Protein AF-A0A1I4CJJ7-F1 (afdb_monomer)

Mean predicted aligned error: 3.65 Å

Solvent-accessible surface area (backbone atoms only — not comparable to full-atom values): 6503 Å² total; per-residue (Å²): 134,86,86,55,55,92,65,32,37,99,46,76,64,18,51,52,55,45,51,40,48,76,73,54,32,41,47,82,56,66,39,62,35,44,33,40,28,39,14,90,39,65,66,40,32,51,54,48,43,54,54,43,41,74,69,75,40,49,66,47,81,43,73,46,53,94,88,42,89,88,47,44,23,32,30,38,38,43,52,76,43,57,64,46,49,70,61,52,54,49,50,51,52,50,48,27,56,54,27,43,74,48,67,27,36,52,80,50,72,51,64,78,81,50,59,80,128

Radius of gyration: 15.34 Å; Cα contacts (8 Å, |Δi|>4): 204; chains: 1; bounding box: 37×32×43 Å

pLDDT: mean 94.24, std 6.46, range [54.22, 98.31]

Structure (mmCIF, N/CA/C/O backbone):
data_AF-A0A1I4CJJ7-F1
#
_entry.id   AF-A0A1I4CJJ7-F1
#
loop_
_atom_site.group_PDB
_atom_site.id
_atom_site.type_symbol
_atom_site.label_atom_id
_atom_site.label_alt_id
_atom_site.label_comp_id
_atom_site.label_asym_id
_atom_site.label_entity_id
_atom_site.label_seq_id
_atom_site.pdbx_PDB_ins_code
_atom_site.Cartn_x
_atom_site.Cartn_y
_atom_site.Cartn_z
_atom_site.occupancy
_atom_site.B_iso_or_equiv
_atom_site.auth_seq_id
_atom_site.auth_comp_id
_atom_site.auth_asym_id
_atom_site.auth_atom_id
_atom_site.pdbx_PDB_model_num
ATOM 1 N N . MET A 1 1 ? 9.434 10.727 -23.951 1.00 74.12 1 MET A N 1
ATOM 2 C CA . MET A 1 1 ? 9.372 9.255 -24.061 1.00 74.12 1 MET A CA 1
ATOM 3 C C . MET A 1 1 ? 7.930 8.922 -24.404 1.00 74.12 1 MET A C 1
ATOM 5 O O . MET A 1 1 ? 7.062 9.589 -23.856 1.00 74.12 1 MET A O 1
ATOM 9 N N . ASP A 1 2 ? 7.659 7.990 -25.316 1.00 87.50 2 ASP A N 1
ATOM 10 C CA . ASP A 1 2 ? 6.273 7.590 -25.605 1.00 87.50 2 ASP A CA 1
ATOM 11 C C . ASP A 1 2 ? 5.797 6.565 -24.567 1.00 87.50 2 ASP A C 1
ATOM 13 O O . ASP A 1 2 ? 6.562 5.683 -24.171 1.00 87.50 2 ASP A O 1
ATOM 17 N N . ARG A 1 3 ? 4.545 6.687 -24.110 1.00 92.06 3 ARG A N 1
ATOM 18 C CA . ARG A 1 3 ? 3.971 5.804 -23.085 1.00 92.06 3 ARG A CA 1
ATOM 19 C C . ARG A 1 3 ? 3.643 4.424 -23.644 1.00 92.06 3 ARG A C 1
ATOM 21 O O . ARG A 1 3 ? 2.851 4.296 -24.576 1.00 92.06 3 ARG A O 1
ATOM 28 N N . ASP A 1 4 ? 4.189 3.391 -23.009 1.00 93.00 4 ASP A N 1
ATOM 29 C CA . ASP A 1 4 ? 3.815 1.995 -23.249 1.00 93.00 4 ASP A CA 1
ATOM 30 C C . ASP A 1 4 ? 2.569 1.635 -22.426 1.00 93.00 4 ASP A C 1
ATOM 32 O O . ASP A 1 4 ? 2.659 1.345 -21.235 1.00 93.00 4 ASP A O 1
ATOM 36 N N . PHE A 1 5 ? 1.393 1.642 -23.058 1.00 93.00 5 PHE A N 1
ATOM 37 C CA . PHE A 1 5 ? 0.124 1.311 -22.397 1.00 93.00 5 PHE A CA 1
ATOM 38 C C . PHE A 1 5 ? -0.006 -0.159 -21.972 1.00 93.00 5 PHE A C 1
ATOM 40 O O . PHE A 1 5 ? -0.914 -0.474 -21.208 1.00 93.00 5 PHE A O 1
ATOM 47 N N . GLY A 1 6 ? 0.873 -1.053 -22.439 1.00 91.00 6 GLY A N 1
ATOM 48 C CA . GLY A 1 6 ? 0.934 -2.429 -21.945 1.00 91.00 6 GLY A CA 1
ATOM 49 C C . GLY A 1 6 ? 1.604 -2.533 -20.573 1.00 91.00 6 GLY A C 1
ATOM 50 O O . GLY A 1 6 ? 1.286 -3.439 -19.809 1.00 91.00 6 GLY A O 1
ATOM 51 N N . LYS A 1 7 ? 2.506 -1.599 -20.250 1.00 89.44 7 LYS A N 1
ATOM 52 C CA . LYS A 1 7 ? 3.197 -1.515 -18.950 1.00 89.44 7 LYS A CA 1
ATOM 53 C C . LYS A 1 7 ? 2.600 -0.465 -18.019 1.00 89.44 7 LYS A C 1
ATOM 55 O O . LYS A 1 7 ? 2.662 -0.621 -16.806 1.00 89.44 7 LYS A O 1
ATOM 60 N N . TYR A 1 8 ? 2.033 0.590 -18.598 1.00 94.19 8 TYR A N 1
ATOM 61 C CA . TYR A 1 8 ? 1.474 1.746 -17.906 1.00 94.19 8 TYR A CA 1
ATOM 62 C C . TYR A 1 8 ? 0.070 2.033 -18.460 1.00 94.19 8 TYR A C 1
ATOM 64 O O . TYR A 1 8 ? -0.120 3.007 -19.202 1.00 94.19 8 TYR A O 1
ATOM 72 N N . PRO A 1 9 ? -0.920 1.169 -18.184 1.00 94.81 9 PRO A N 1
ATOM 73 C CA . PRO A 1 9 ? -2.295 1.367 -18.643 1.00 94.81 9 PRO A CA 1
ATOM 74 C C . PRO A 1 9 ? -2.894 2.660 -18.077 1.00 94.81 9 PRO A C 1
ATOM 76 O O . PRO A 1 9 ? -2.336 3.268 -17.169 1.00 94.81 9 PRO A O 1
ATOM 79 N N . LYS A 1 10 ? -4.015 3.125 -18.638 1.00 94.62 10 LYS A N 1
ATOM 80 C CA . LYS A 1 10 ? -4.715 4.341 -18.179 1.00 94.62 10 LYS A CA 1
ATOM 81 C C . LYS A 1 10 ? -5.594 4.061 -16.953 1.00 94.62 10 LYS A C 1
ATOM 83 O O . LYS A 1 10 ? -6.811 4.222 -17.019 1.00 94.62 10 LYS A O 1
ATOM 88 N N . ASP A 1 11 ? -4.970 3.594 -15.884 1.00 95.38 11 ASP A N 1
ATOM 89 C CA . ASP A 1 11 ? -5.544 3.452 -14.546 1.00 95.38 11 ASP A CA 1
ATOM 90 C C . ASP A 1 11 ? -4.643 4.143 -13.514 1.00 95.38 11 ASP A C 1
ATOM 92 O O . ASP A 1 11 ? -3.560 4.619 -13.860 1.00 95.38 11 ASP A O 1
ATOM 96 N N . ASP A 1 12 ? -5.095 4.227 -12.264 1.00 94.62 12 ASP A N 1
ATOM 97 C CA . ASP A 1 12 ? -4.419 5.010 -11.224 1.00 94.62 12 ASP A CA 1
ATOM 98 C C . ASP A 1 12 ? -2.954 4.573 -11.033 1.00 94.62 12 ASP A C 1
ATOM 100 O O . ASP A 1 12 ? -2.043 5.404 -11.072 1.00 94.62 12 ASP A O 1
ATOM 104 N N . ASN A 1 13 ? -2.700 3.262 -10.962 1.00 96.00 13 ASN A N 1
ATOM 105 C CA . ASN A 1 13 ? -1.350 2.709 -10.831 1.00 96.00 13 ASN A CA 1
ATOM 106 C C . ASN A 1 13 ? -0.485 2.987 -12.062 1.00 96.00 13 ASN A C 1
ATOM 108 O O . ASN A 1 13 ? 0.681 3.366 -11.940 1.00 96.00 13 ASN A O 1
ATOM 112 N N . GLY A 1 14 ? -1.037 2.824 -13.263 1.00 95.94 14 GLY A N 1
ATOM 113 C CA . GLY A 1 14 ? -0.332 3.103 -14.504 1.00 95.94 14 GLY A CA 1
ATOM 114 C C . GLY A 1 14 ? -0.007 4.587 -14.680 1.00 95.94 14 GLY A C 1
ATOM 115 O O . GLY A 1 14 ? 1.068 4.903 -15.189 1.00 95.94 14 GLY A O 1
ATOM 116 N N . GLU A 1 15 ? -0.871 5.501 -14.224 1.00 95.44 15 GLU A N 1
ATOM 117 C CA . GLU A 1 15 ? -0.580 6.940 -14.188 1.00 95.44 15 GLU A CA 1
ATOM 118 C C . GLU A 1 15 ? 0.563 7.267 -13.215 1.00 95.44 15 GLU A C 1
ATOM 120 O O . GLU A 1 15 ? 1.461 8.031 -13.574 1.00 95.44 15 GLU A O 1
ATOM 125 N N . VAL A 1 16 ? 0.573 6.682 -12.010 1.00 95.06 16 VAL A N 1
ATOM 126 C CA . VAL A 1 16 ? 1.654 6.885 -11.026 1.00 95.06 16 VAL A CA 1
ATOM 127 C C . VAL A 1 16 ? 2.987 6.373 -11.571 1.00 95.06 16 VAL A C 1
ATOM 129 O O . VAL A 1 16 ? 3.964 7.121 -11.613 1.00 95.06 16 VAL A O 1
ATOM 132 N N . LEU A 1 17 ? 3.026 5.133 -12.065 1.00 95.62 17 LEU A N 1
ATOM 133 C CA . LEU A 1 17 ? 4.240 4.526 -12.618 1.00 95.62 17 LEU A CA 1
ATOM 134 C C . LEU A 1 17 ? 4.768 5.294 -13.836 1.00 95.62 17 LEU A C 1
ATOM 136 O O . LEU A 1 17 ? 5.978 5.485 -13.971 1.00 95.62 17 LEU A O 1
ATOM 140 N N . TRP A 1 18 ? 3.873 5.772 -14.705 1.00 95.31 18 TRP A N 1
ATOM 141 C CA . TRP A 1 18 ? 4.257 6.604 -15.841 1.00 95.31 18 TRP A CA 1
ATOM 142 C C . TRP A 1 18 ? 4.907 7.914 -15.388 1.00 95.31 18 TRP A C 1
ATOM 144 O O . TRP A 1 18 ? 5.979 8.265 -15.880 1.00 95.31 18 TRP A O 1
ATOM 154 N N . ARG A 1 19 ? 4.318 8.597 -14.397 1.00 93.38 19 ARG A N 1
ATOM 155 C CA . ARG A 1 19 ? 4.892 9.826 -13.830 1.00 93.38 19 ARG A CA 1
ATOM 156 C C . ARG A 1 19 ? 6.265 9.589 -13.208 1.00 93.38 19 ARG A C 1
ATOM 158 O O . ARG A 1 19 ? 7.133 10.444 -13.356 1.00 93.38 19 ARG A O 1
ATOM 165 N N . LEU A 1 20 ? 6.488 8.464 -12.530 1.00 93.31 20 LEU A N 1
ATOM 166 C CA . LEU A 1 20 ? 7.802 8.134 -11.96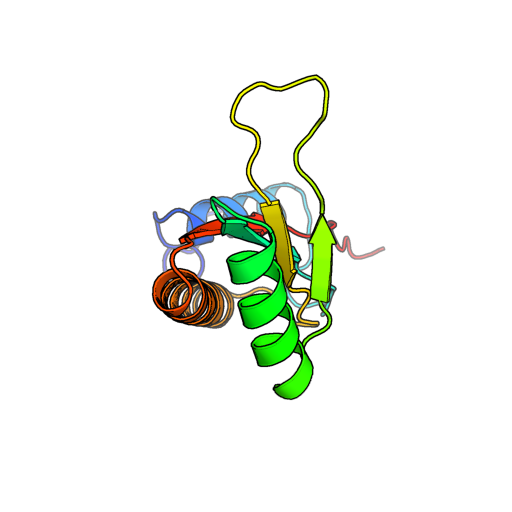5 1.00 93.31 20 LEU A CA 1
ATOM 167 C C . LEU A 1 20 ? 8.868 8.024 -13.070 1.00 93.31 20 LEU A C 1
ATOM 169 O O . LEU A 1 20 ? 9.906 8.679 -12.987 1.00 93.31 20 LEU A O 1
ATOM 173 N N . ILE A 1 21 ? 8.571 7.303 -14.157 1.00 93.19 21 ILE A N 1
ATOM 174 C CA . ILE A 1 21 ? 9.466 7.199 -15.324 1.00 93.19 21 ILE A CA 1
ATOM 175 C C . ILE A 1 21 ? 9.699 8.561 -15.990 1.00 93.19 21 ILE A C 1
ATOM 177 O O . ILE A 1 21 ? 10.834 8.884 -16.340 1.00 93.19 21 ILE A O 1
ATOM 181 N N . GLU A 1 22 ? 8.658 9.383 -16.164 1.00 92.75 22 GLU A N 1
ATOM 182 C CA . GLU A 1 22 ? 8.798 10.728 -16.746 1.00 92.75 22 GLU A CA 1
ATOM 183 C C . GLU A 1 22 ? 9.717 11.637 -15.920 1.00 92.75 22 GLU A C 1
ATOM 185 O O . GLU A 1 22 ? 10.388 12.503 -16.483 1.00 92.75 22 GLU A O 1
ATOM 190 N N . ASN A 1 23 ? 9.789 11.409 -14.606 1.00 90.88 23 ASN A N 1
ATOM 191 C CA . ASN A 1 23 ? 10.685 12.114 -13.692 1.00 90.88 23 ASN A CA 1
ATOM 192 C C . ASN A 1 23 ? 12.073 11.456 -13.549 1.00 90.88 23 ASN A C 1
ATOM 194 O O . ASN A 1 23 ? 12.893 11.944 -12.774 1.00 90.88 23 ASN A O 1
ATOM 198 N N . GLY A 1 24 ? 12.364 10.393 -14.307 1.00 91.12 24 GLY A N 1
ATOM 199 C CA . GLY A 1 24 ? 13.677 9.739 -14.341 1.00 91.12 24 GLY A CA 1
ATOM 200 C C . GLY A 1 24 ? 13.899 8.653 -13.285 1.00 91.12 24 GLY A C 1
ATOM 201 O O . GLY A 1 24 ? 15.047 8.286 -13.043 1.00 91.12 24 GLY A O 1
ATOM 202 N N . ASP A 1 25 ? 12.836 8.143 -12.660 1.00 93.06 25 ASP A N 1
ATOM 203 C CA . ASP A 1 25 ? 12.919 7.002 -11.742 1.00 93.06 25 ASP A CA 1
ATOM 204 C C . ASP A 1 25 ? 13.253 5.703 -12.501 1.00 93.06 25 ASP A C 1
ATOM 206 O O . ASP A 1 25 ? 12.752 5.474 -13.605 1.00 93.06 25 ASP A O 1
ATOM 210 N N . ASP A 1 26 ? 14.068 4.827 -11.914 1.00 94.00 26 ASP A N 1
ATOM 211 C CA . ASP A 1 26 ? 14.340 3.489 -12.441 1.00 94.00 26 ASP A CA 1
ATOM 212 C C . ASP A 1 26 ? 13.513 2.451 -11.686 1.00 94.00 26 ASP A C 1
ATOM 214 O O . ASP A 1 26 ? 13.960 1.891 -10.688 1.00 94.00 26 ASP A O 1
ATOM 218 N N . LEU A 1 27 ? 12.314 2.141 -12.184 1.00 93.88 27 LEU A N 1
ATOM 219 C CA . LEU A 1 27 ? 11.367 1.202 -11.564 1.00 93.88 27 LEU A CA 1
ATOM 220 C C . LEU A 1 27 ? 11.903 -0.233 -11.359 1.00 93.88 27 LEU A C 1
ATOM 222 O O . LEU A 1 27 ? 11.301 -1.010 -10.613 1.00 93.88 27 LEU A O 1
ATOM 226 N N . SER A 1 28 ? 13.028 -0.598 -11.986 1.00 94.12 28 SER A N 1
ATOM 227 C CA . SER A 1 28 ? 13.654 -1.917 -11.823 1.00 94.12 28 SER A CA 1
ATOM 228 C C . SER A 1 28 ? 14.428 -2.075 -10.508 1.00 94.12 28 SER A C 1
ATOM 230 O O . SER A 1 28 ? 14.728 -3.199 -10.102 1.00 94.12 28 SER A O 1
ATOM 232 N N . ILE A 1 29 ? 14.719 -0.972 -9.812 1.00 94.56 29 ILE A N 1
ATOM 233 C CA . ILE A 1 29 ? 15.415 -0.980 -8.523 1.00 94.56 29 ILE A CA 1
ATOM 234 C C . ILE A 1 29 ? 14.415 -1.288 -7.403 1.00 94.56 29 ILE A C 1
ATOM 236 O O . ILE A 1 29 ? 13.448 -0.549 -7.210 1.00 94.56 29 ILE A O 1
ATOM 240 N N . ALA A 1 30 ? 14.649 -2.353 -6.636 1.00 95.19 30 ALA A N 1
ATOM 241 C CA . ALA A 1 30 ? 13.799 -2.677 -5.494 1.00 95.19 30 ALA A CA 1
ATOM 242 C C . ALA A 1 30 ? 13.917 -1.618 -4.380 1.00 95.19 30 ALA A C 1
ATOM 244 O O . ALA A 1 30 ? 15.017 -1.147 -4.074 1.00 95.19 30 ALA A O 1
ATOM 245 N N . ARG A 1 31 ? 12.786 -1.242 -3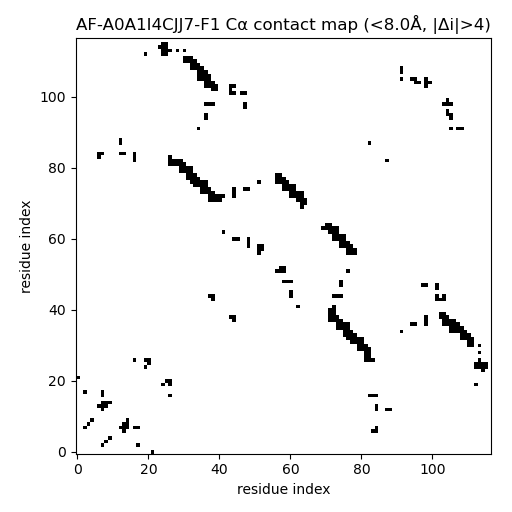.779 1.00 95.19 31 ARG A N 1
ATOM 246 C CA . ARG A 1 31 ? 12.690 -0.213 -2.732 1.00 95.19 31 ARG A CA 1
ATOM 247 C C . ARG A 1 31 ? 11.517 -0.471 -1.793 1.00 95.19 31 ARG A C 1
ATOM 249 O O . ARG A 1 31 ? 10.649 -1.285 -2.105 1.00 95.19 31 ARG A O 1
ATOM 256 N N . ASP A 1 32 ? 11.505 0.257 -0.682 1.00 96.62 32 ASP A N 1
ATOM 257 C CA . ASP A 1 32 ? 10.341 0.350 0.196 1.00 96.62 32 ASP A CA 1
ATOM 258 C C . ASP A 1 32 ? 9.211 1.072 -0.561 1.00 96.62 32 ASP A C 1
ATOM 260 O O . ASP A 1 32 ? 9.409 2.160 -1.115 1.00 96.62 32 ASP A O 1
ATOM 264 N N . VAL A 1 33 ? 8.050 0.426 -0.620 1.00 96.88 33 VAL A N 1
ATOM 265 C CA . VAL A 1 33 ? 6.802 0.988 -1.140 1.00 96.88 33 VAL A CA 1
ATOM 266 C C . VAL A 1 33 ? 5.830 1.057 0.024 1.00 96.88 33 VAL A C 1
ATOM 268 O O . VAL A 1 33 ? 5.593 0.039 0.660 1.00 96.88 33 VAL A O 1
ATOM 271 N N . ASP A 1 34 ? 5.284 2.229 0.308 1.00 96.94 34 ASP A N 1
ATOM 272 C CA . ASP A 1 34 ? 4.420 2.476 1.459 1.00 96.94 34 ASP A CA 1
ATOM 273 C C . ASP A 1 34 ? 2.954 2.439 1.014 1.00 96.94 34 ASP A C 1
ATOM 275 O O . ASP A 1 34 ? 2.541 3.249 0.184 1.00 96.94 34 ASP A O 1
ATOM 279 N N . PHE A 1 35 ? 2.175 1.486 1.529 1.00 98.06 35 PHE A N 1
ATOM 280 C CA . PHE A 1 35 ? 0.727 1.385 1.320 1.00 98.06 35 PHE A CA 1
ATOM 281 C C . PHE A 1 35 ? -0.020 1.878 2.560 1.00 98.06 35 PHE A C 1
ATOM 283 O O . PHE A 1 35 ? 0.188 1.345 3.652 1.00 98.06 35 PHE A O 1
ATOM 290 N N . SER A 1 36 ? -0.945 2.819 2.371 1.00 98.00 36 SER A N 1
ATOM 291 C CA . SER A 1 36 ? -1.786 3.370 3.437 1.00 98.00 36 SER A CA 1
ATOM 292 C C . SER A 1 36 ? -3.102 2.601 3.553 1.00 98.00 36 SER A C 1
ATOM 294 O O . SER A 1 36 ? -3.846 2.450 2.575 1.00 98.00 36 SER A O 1
ATOM 296 N N . LEU A 1 37 ? -3.403 2.129 4.762 1.00 98.31 37 LEU A N 1
ATOM 297 C CA . LEU A 1 37 ? -4.674 1.504 5.122 1.00 98.31 37 LEU A CA 1
ATOM 298 C C . LEU A 1 37 ? -5.349 2.311 6.230 1.00 98.31 37 LEU A C 1
ATOM 300 O O . LEU A 1 37 ? -4.828 2.364 7.342 1.00 98.31 37 LEU A O 1
ATOM 304 N N . ASP A 1 38 ? -6.517 2.881 5.951 1.00 98.06 38 ASP A N 1
ATOM 305 C CA . ASP A 1 38 ? -7.208 3.784 6.873 1.00 98.06 38 ASP A CA 1
ATOM 306 C C . ASP A 1 38 ? -8.359 3.082 7.597 1.00 98.06 38 ASP A C 1
ATOM 308 O O . ASP A 1 38 ? -9.156 2.356 6.995 1.00 98.06 38 ASP A O 1
ATOM 312 N N . PHE A 1 39 ? -8.463 3.327 8.902 1.00 97.88 39 PHE A N 1
ATOM 313 C CA . PHE A 1 39 ? -9.416 2.692 9.805 1.00 97.88 39 PHE A CA 1
ATOM 314 C C . PHE A 1 39 ? -10.145 3.721 10.678 1.00 97.88 39 PHE A C 1
ATOM 316 O O . PHE A 1 39 ? -9.543 4.684 11.158 1.00 97.88 39 PHE A O 1
ATOM 323 N N . PRO A 1 40 ? -11.432 3.484 10.992 1.00 95.56 40 PRO A N 1
ATOM 324 C CA . PRO A 1 40 ? -12.213 4.377 11.848 1.00 95.56 40 PRO A CA 1
ATOM 325 C C . PRO A 1 40 ? -11.871 4.251 13.341 1.00 95.56 40 PRO A C 1
ATOM 327 O O . PRO A 1 40 ? -12.346 5.043 14.151 1.00 95.56 40 PRO A O 1
ATOM 330 N N . SER A 1 41 ? -11.103 3.231 13.743 1.00 96.69 41 SER A N 1
ATOM 331 C CA . SER A 1 41 ? -10.759 2.992 15.146 1.00 96.69 41 SER A CA 1
ATOM 332 C C . SER A 1 41 ? -9.364 2.394 15.307 1.00 96.69 41 SER A C 1
ATOM 334 O O . SER A 1 41 ? -8.889 1.649 14.449 1.00 96.69 41 SER A O 1
ATOM 336 N N . GLN A 1 42 ? -8.748 2.676 16.456 1.00 97.38 42 GLN A N 1
ATOM 337 C CA . GLN A 1 42 ? -7.443 2.134 16.828 1.00 97.38 42 GLN A CA 1
ATOM 338 C C . GLN A 1 42 ? -7.445 0.606 16.905 1.00 97.38 42 GLN A C 1
ATOM 340 O O . GLN A 1 42 ? -6.472 -0.031 16.518 1.00 97.38 42 GLN A O 1
ATOM 345 N N . GLU A 1 43 ? -8.524 0.019 17.428 1.00 98.06 43 GLU A N 1
ATOM 346 C CA . GLU A 1 43 ? -8.653 -1.429 17.608 1.00 98.06 43 GLU A CA 1
ATOM 347 C C . GLU A 1 43 ? -8.588 -2.153 16.259 1.00 98.06 43 GLU A C 1
ATOM 349 O O . GLU A 1 43 ? -7.741 -3.026 16.079 1.00 98.06 43 GLU A O 1
ATOM 354 N N . ALA A 1 44 ? -9.378 -1.704 15.279 1.00 97.94 44 ALA A N 1
ATOM 355 C CA . ALA A 1 44 ? -9.351 -2.238 13.917 1.00 97.94 44 ALA A CA 1
ATOM 356 C C . ALA A 1 44 ? -7.961 -2.118 13.264 1.00 97.94 44 ALA A C 1
ATOM 358 O O . ALA A 1 44 ? -7.454 -3.078 12.679 1.00 97.94 44 ALA A O 1
ATOM 359 N N . ALA A 1 45 ? -7.317 -0.955 13.411 1.00 98.19 45 ALA A N 1
ATOM 360 C CA . ALA A 1 45 ? -5.979 -0.721 12.877 1.00 98.19 45 ALA A CA 1
ATOM 361 C C . ALA A 1 45 ? -4.928 -1.643 13.525 1.00 98.19 45 ALA A C 1
ATOM 363 O O . ALA A 1 45 ? -4.082 -2.214 12.836 1.00 98.19 45 ALA A O 1
ATOM 364 N N . LEU A 1 46 ? -5.000 -1.848 14.845 1.00 98.12 46 LEU A N 1
ATOM 365 C CA . LEU A 1 46 ? -4.105 -2.747 15.576 1.00 98.12 46 LEU A CA 1
ATOM 366 C C . LEU A 1 46 ? -4.292 -4.212 15.171 1.00 98.12 46 LEU A C 1
ATOM 368 O O . LEU A 1 46 ? -3.300 -4.923 14.997 1.00 98.12 46 LEU A O 1
ATOM 372 N N . GLU A 1 47 ? -5.533 -4.674 15.010 1.00 98.12 47 GLU A N 1
ATOM 373 C CA . GLU A 1 47 ? -5.821 -6.043 14.572 1.00 98.12 47 GLU A CA 1
ATOM 374 C C . GLU A 1 47 ? -5.299 -6.305 13.155 1.00 98.12 47 GLU A C 1
ATOM 376 O O . GLU A 1 47 ? -4.607 -7.306 12.931 1.00 98.12 47 GLU A O 1
ATOM 381 N N . CYS A 1 48 ? -5.548 -5.375 12.228 1.00 98.25 48 CYS A N 1
ATOM 382 C CA . CYS A 1 48 ? -5.025 -5.438 10.866 1.00 98.25 48 CYS A CA 1
ATOM 383 C C . CYS A 1 48 ? -3.488 -5.417 10.849 1.00 98.25 48 CYS A C 1
ATOM 385 O O . CYS A 1 48 ? -2.851 -6.288 10.251 1.00 98.25 48 CYS A O 1
ATOM 387 N N . GLY A 1 49 ? -2.876 -4.469 11.565 1.00 97.81 49 GLY A N 1
ATOM 388 C CA . GLY A 1 49 ? -1.422 -4.348 11.665 1.00 97.81 49 GLY A CA 1
ATOM 389 C C . GLY A 1 49 ? -0.773 -5.613 12.229 1.00 97.81 49 GLY A C 1
ATOM 390 O O . GLY A 1 49 ? 0.222 -6.095 11.688 1.00 97.81 49 GLY A O 1
ATOM 391 N N . LEU A 1 50 ? -1.366 -6.220 13.262 1.00 98.00 50 LEU A N 1
ATOM 392 C CA . LEU A 1 50 ? -0.888 -7.486 13.820 1.00 98.00 50 LEU A CA 1
ATOM 393 C C . LEU A 1 50 ? -1.034 -8.649 12.830 1.00 98.00 50 LEU A C 1
ATOM 395 O O . LEU A 1 50 ? -0.153 -9.511 12.767 1.00 98.00 50 LEU A O 1
ATOM 399 N N . PHE A 1 51 ? -2.135 -8.706 12.078 1.00 98.25 51 PHE A N 1
ATOM 400 C CA . PHE A 1 51 ? -2.338 -9.714 11.039 1.00 98.25 51 PHE A CA 1
ATOM 401 C C . PHE A 1 51 ? -1.249 -9.624 9.963 1.00 98.25 51 PHE A C 1
ATOM 403 O O . PHE A 1 51 ? -0.611 -10.633 9.656 1.00 98.25 51 PHE A O 1
ATOM 410 N N . LEU A 1 52 ? -0.989 -8.422 9.448 1.00 97.88 52 LEU A N 1
ATOM 411 C CA . LEU A 1 52 ? 0.009 -8.176 8.407 1.00 97.88 52 LEU A CA 1
ATOM 412 C C . LEU A 1 52 ? 1.437 -8.411 8.906 1.00 97.88 52 LEU A C 1
ATOM 414 O O . LEU A 1 52 ? 2.226 -9.052 8.216 1.00 97.88 52 LEU A O 1
ATOM 418 N N . PHE A 1 53 ? 1.744 -8.008 10.140 1.00 97.31 53 PHE A N 1
ATOM 419 C CA . PHE A 1 53 ? 3.029 -8.306 10.773 1.00 97.31 53 PHE A CA 1
ATOM 420 C C . PHE A 1 53 ? 3.289 -9.816 10.884 1.00 97.31 53 PHE A C 1
ATOM 422 O O . PHE A 1 53 ? 4.395 -10.285 10.623 1.00 97.31 53 PHE A O 1
ATOM 429 N N . LYS A 1 54 ? 2.262 -10.613 11.217 1.00 97.50 54 LYS A N 1
ATOM 430 C CA . LYS A 1 54 ? 2.362 -12.086 11.233 1.00 97.50 54 LYS A CA 1
ATOM 431 C C . LYS A 1 54 ? 2.578 -12.697 9.845 1.00 97.50 54 LYS A C 1
ATOM 433 O O . LYS A 1 54 ? 3.030 -13.834 9.773 1.00 97.50 54 LYS A O 1
ATOM 438 N N . HIS A 1 55 ? 2.264 -11.961 8.781 1.00 95.31 55 HIS A N 1
ATOM 439 C CA . HIS A 1 55 ? 2.532 -12.330 7.388 1.00 95.31 55 HIS A CA 1
ATOM 440 C C . HIS A 1 55 ? 3.849 -11.720 6.877 1.00 95.31 55 HIS A C 1
ATOM 442 O O . HIS A 1 55 ? 4.035 -11.573 5.676 1.00 95.31 55 HIS A O 1
ATOM 448 N N . GLU A 1 56 ? 4.760 -11.375 7.795 1.00 95.25 56 GLU A N 1
ATOM 449 C CA . GLU A 1 56 ? 6.120 -10.893 7.516 1.00 95.25 56 GLU A CA 1
ATOM 450 C C . GLU A 1 56 ? 6.198 -9.524 6.822 1.00 95.25 56 GLU A C 1
ATOM 452 O O . GLU A 1 56 ? 7.261 -9.126 6.344 1.00 95.25 56 GLU A O 1
ATOM 457 N N . TYR A 1 57 ? 5.110 -8.748 6.827 1.00 97.06 57 TYR A N 1
ATOM 458 C CA . TYR A 1 57 ? 5.160 -7.359 6.385 1.00 97.06 57 TYR A CA 1
ATOM 459 C C . TYR A 1 57 ? 5.717 -6.445 7.478 1.00 97.06 57 TYR A C 1
ATOM 461 O O . TYR A 1 57 ? 5.369 -6.545 8.659 1.00 97.06 57 TYR A O 1
ATOM 469 N N . LYS A 1 58 ? 6.547 -5.484 7.064 1.00 97.31 58 LYS A N 1
ATOM 470 C CA . LYS A 1 58 ? 6.880 -4.319 7.885 1.00 97.31 58 LYS A CA 1
ATOM 471 C C . LYS A 1 58 ? 5.639 -3.434 7.968 1.00 97.31 58 LYS A C 1
ATOM 473 O O . LYS A 1 58 ? 5.069 -3.079 6.939 1.00 97.31 58 LYS A O 1
ATOM 478 N N . VAL A 1 59 ? 5.238 -3.095 9.190 1.00 97.56 59 VAL A N 1
ATOM 479 C CA . VAL A 1 59 ? 4.057 -2.270 9.455 1.00 97.56 59 VAL A CA 1
ATOM 480 C C . VAL A 1 59 ? 4.393 -1.125 10.403 1.00 97.56 59 VAL A C 1
ATOM 482 O O . VAL A 1 59 ? 5.213 -1.288 11.312 1.00 97.56 59 VAL A O 1
ATOM 485 N N . GLN A 1 60 ? 3.755 0.023 10.210 1.00 97.44 60 GLN A N 1
ATOM 486 C CA . GLN A 1 60 ? 3.760 1.143 11.149 1.00 97.44 60 GLN A CA 1
ATOM 487 C C . GLN A 1 60 ? 2.320 1.581 11.402 1.00 97.44 60 GLN A C 1
ATOM 489 O O . GLN A 1 60 ? 1.504 1.581 10.486 1.00 97.44 60 GLN A O 1
ATOM 494 N N . LEU A 1 61 ? 2.002 1.909 12.653 1.00 97.19 61 LEU A N 1
ATOM 495 C CA . LEU A 1 61 ? 0.700 2.451 13.027 1.00 97.19 61 LEU A CA 1
ATOM 496 C C . LEU A 1 61 ? 0.849 3.951 13.261 1.00 97.19 61 LEU A C 1
ATOM 498 O O . LEU A 1 61 ? 1.667 4.367 14.083 1.00 97.19 61 LEU A O 1
ATOM 502 N N . GLU A 1 62 ? 0.024 4.729 12.582 1.00 96.12 62 GLU A N 1
ATOM 503 C CA . GLU A 1 62 ? -0.031 6.179 12.674 1.00 96.12 62 GLU A CA 1
ATOM 504 C C . GLU A 1 62 ? -1.369 6.577 13.319 1.00 96.12 62 GLU A C 1
ATOM 506 O O . GLU A 1 62 ? -2.432 6.119 12.880 1.00 96.12 62 GLU A O 1
ATOM 511 N N . PRO A 1 63 ? -1.347 7.358 14.415 1.00 95.25 63 PRO A N 1
ATOM 512 C CA . PRO A 1 63 ? -2.570 7.869 15.012 1.00 95.25 63 PRO A CA 1
ATOM 513 C C . PRO A 1 63 ? -3.185 8.976 14.139 1.00 95.25 63 PRO A C 1
ATOM 515 O O . PRO A 1 63 ? -2.458 9.619 13.379 1.00 95.25 63 PRO A O 1
ATOM 518 N N . PRO A 1 64 ? -4.490 9.252 14.312 1.00 94.88 64 PRO A N 1
ATOM 519 C CA . PRO A 1 64 ? -5.130 10.446 13.782 1.00 94.88 64 PRO A CA 1
ATOM 520 C C . PRO A 1 64 ? -4.333 11.712 14.090 1.00 94.88 64 PRO A C 1
ATOM 522 O O . PRO A 1 64 ? -3.780 11.856 15.185 1.00 94.88 64 PRO A O 1
ATOM 525 N N . LEU A 1 65 ? -4.319 12.647 13.147 1.00 91.94 65 LEU A N 1
ATOM 526 C CA . LEU A 1 65 ? -3.737 13.967 13.350 1.00 91.94 65 LEU A CA 1
ATOM 527 C C . LEU A 1 65 ? -4.607 14.785 14.313 1.00 91.94 65 LEU A C 1
ATOM 529 O O . LEU A 1 65 ? -5.804 14.960 14.090 1.00 91.94 65 LEU A O 1
ATOM 533 N N . ASP A 1 66 ? -3.998 15.306 15.380 1.00 88.94 66 ASP A N 1
ATOM 534 C CA . ASP A 1 66 ? -4.705 16.060 16.427 1.00 88.94 66 ASP A CA 1
ATOM 535 C C . ASP A 1 66 ? -5.376 17.347 15.901 1.00 88.94 66 ASP A C 1
ATOM 537 O O . ASP A 1 66 ? -6.326 17.852 16.505 1.00 88.94 66 ASP A O 1
ATOM 541 N N . ASP A 1 67 ? -4.869 17.909 14.801 1.00 91.94 67 ASP A N 1
ATOM 542 C CA . ASP A 1 67 ? -5.337 19.146 14.176 1.00 91.94 67 ASP A CA 1
ATOM 543 C C . ASP A 1 67 ? -6.333 18.937 13.024 1.00 91.94 67 ASP A C 1
ATOM 545 O O . ASP A 1 67 ? -6.917 19.916 12.550 1.00 91.94 67 ASP A O 1
ATOM 549 N N . GLU A 1 68 ? -6.598 17.689 12.626 1.00 90.06 68 GLU A N 1
ATOM 550 C CA . GLU A 1 68 ? -7.557 17.348 11.575 1.00 90.06 68 GLU A CA 1
ATOM 551 C C . GLU A 1 68 ? -8.741 16.546 12.143 1.00 90.06 68 GLU A C 1
ATOM 553 O O . GLU A 1 68 ? -8.624 15.351 12.436 1.00 90.06 68 GLU A O 1
ATOM 558 N N . PRO A 1 69 ? -9.923 17.181 12.287 1.00 79.31 69 PRO A N 1
ATOM 559 C CA . PRO A 1 69 ? -11.146 16.462 12.609 1.00 79.31 69 PRO A CA 1
ATOM 560 C C . PRO A 1 69 ? -11.392 15.380 11.553 1.00 79.31 69 PRO A C 1
ATOM 562 O O . PRO A 1 69 ? -11.292 15.655 10.361 1.00 79.31 69 PRO A O 1
ATOM 565 N N . ASP A 1 70 ? -11.736 14.174 12.002 1.00 86.75 70 ASP A N 1
ATOM 566 C CA . ASP A 1 70 ? -11.997 12.995 11.162 1.00 86.75 70 ASP A CA 1
ATOM 567 C C . ASP A 1 70 ? -10.759 12.338 10.518 1.00 86.75 70 ASP A C 1
ATOM 569 O O . ASP A 1 70 ? -10.908 11.459 9.667 1.00 86.75 70 ASP A O 1
ATOM 573 N N . SER A 1 71 ? -9.542 12.690 10.955 1.00 92.56 71 SER A N 1
ATOM 574 C CA . SER A 1 71 ? -8.332 11.948 10.580 1.00 92.56 71 SER A CA 1
ATOM 575 C C . SER A 1 71 ? -8.434 10.472 11.031 1.00 92.56 71 SER A C 1
ATOM 577 O O . SER A 1 71 ? -8.807 10.207 12.182 1.00 92.56 71 SER A O 1
ATOM 579 N N . PRO A 1 72 ? -8.179 9.487 10.148 1.00 95.94 72 PRO A N 1
ATOM 580 C CA . PRO A 1 72 ? -8.303 8.071 10.482 1.00 95.94 72 PRO A CA 1
ATOM 581 C C . PRO A 1 72 ? -7.086 7.549 11.257 1.00 95.94 72 PRO A C 1
ATOM 583 O O . PRO A 1 72 ? -6.044 8.190 11.346 1.00 95.94 72 PRO A O 1
ATOM 586 N N . TRP A 1 73 ? -7.209 6.339 11.803 1.00 97.69 73 TRP A N 1
ATOM 587 C CA . TRP A 1 73 ? -6.034 5.549 12.171 1.00 97.69 73 TRP A CA 1
ATOM 588 C C . TRP A 1 73 ? -5.455 4.922 10.913 1.00 97.69 73 TRP A C 1
ATOM 590 O O . TRP A 1 73 ? -6.186 4.232 10.204 1.00 97.69 73 TRP A O 1
ATOM 600 N N . THR A 1 74 ? -4.160 5.084 10.674 1.00 97.94 74 THR A N 1
ATOM 601 C CA . THR A 1 74 ? -3.528 4.579 9.452 1.00 97.94 74 THR A CA 1
ATOM 602 C C . THR A 1 74 ? -2.529 3.477 9.780 1.00 97.94 74 THR A C 1
ATOM 604 O O . THR A 1 74 ? -1.707 3.596 10.689 1.00 97.94 74 THR A O 1
ATOM 607 N N . VAL A 1 75 ? -2.597 2.367 9.048 1.00 98.31 75 VAL A 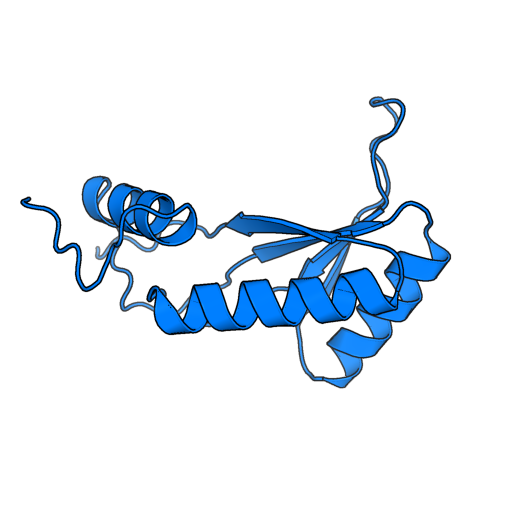N 1
ATOM 608 C CA . VAL A 1 75 ? -1.562 1.331 9.039 1.00 98.31 75 VAL A CA 1
ATOM 609 C C . VAL A 1 75 ? -0.772 1.473 7.746 1.00 98.31 75 VAL A C 1
ATOM 611 O O . VAL A 1 75 ? -1.303 1.214 6.668 1.00 98.31 75 VAL A O 1
ATOM 614 N N . GLN A 1 76 ? 0.498 1.846 7.864 1.00 98.12 76 GLN A N 1
ATOM 615 C CA . GLN A 1 76 ? 1.451 1.828 6.760 1.00 98.12 76 GLN A CA 1
ATOM 616 C C . GLN A 1 76 ? 2.023 0.424 6.607 1.00 98.12 76 GLN A C 1
ATOM 618 O O . GLN A 1 76 ? 2.572 -0.134 7.561 1.00 98.12 76 GLN A O 1
ATOM 623 N N . VAL A 1 77 ? 1.918 -0.145 5.411 1.00 98.06 77 VAL A N 1
ATOM 624 C CA . VAL A 1 77 ? 2.467 -1.460 5.061 1.00 98.06 77 VAL A CA 1
ATOM 625 C C . VAL A 1 77 ? 3.586 -1.260 4.059 1.00 98.06 77 VAL A C 1
ATOM 627 O O . VAL A 1 77 ? 3.371 -0.638 3.025 1.00 98.06 77 VAL A O 1
ATOM 630 N N . ILE A 1 78 ? 4.773 -1.785 4.364 1.00 97.62 78 ILE A N 1
ATOM 631 C CA . ILE A 1 78 ? 6.009 -1.392 3.678 1.00 97.62 78 ILE A CA 1
ATOM 632 C C . ILE A 1 78 ? 6.699 -2.618 3.055 1.00 97.62 78 ILE A C 1
ATOM 634 O O . ILE A 1 78 ? 7.692 -3.114 3.604 1.00 97.62 78 ILE A O 1
ATOM 638 N N . PRO A 1 79 ? 6.166 -3.198 1.960 1.00 97.00 79 PRO A N 1
ATOM 639 C CA . PRO A 1 79 ? 6.878 -4.210 1.189 1.00 97.00 79 PRO A CA 1
ATOM 640 C C . PRO A 1 79 ? 8.127 -3.639 0.504 1.00 97.00 79 PRO A C 1
ATOM 642 O O . PRO A 1 79 ? 8.137 -2.513 0.009 1.00 97.00 79 PRO A O 1
ATOM 645 N N . TYR A 1 80 ? 9.167 -4.470 0.409 1.00 95.94 80 TYR A N 1
ATOM 646 C CA . TYR A 1 80 ? 10.360 -4.184 -0.387 1.00 95.94 80 TYR A CA 1
ATOM 647 C C . TYR A 1 80 ? 10.249 -4.876 -1.750 1.00 95.94 80 TYR A C 1
ATOM 649 O O . TYR A 1 80 ? 10.331 -6.104 -1.834 1.00 95.94 80 TYR A O 1
ATOM 657 N N . MET A 1 81 ? 10.034 -4.109 -2.821 1.00 95.12 81 MET A N 1
ATOM 658 C CA . MET A 1 81 ? 9.717 -4.648 -4.150 1.00 95.12 81 MET A CA 1
ATOM 659 C C . MET A 1 81 ? 10.211 -3.758 -5.295 1.00 95.12 81 MET A C 1
ATOM 661 O O . MET A 1 81 ? 10.534 -2.587 -5.106 1.00 95.12 81 MET A O 1
ATOM 665 N N . THR A 1 82 ? 10.257 -4.320 -6.506 1.00 94.94 82 THR A N 1
ATOM 666 C CA . THR A 1 82 ? 10.388 -3.532 -7.747 1.00 94.94 82 THR A CA 1
ATOM 667 C C . THR A 1 82 ? 9.020 -3.029 -8.189 1.00 94.94 82 THR A C 1
ATOM 669 O O . THR A 1 82 ? 8.001 -3.646 -7.878 1.00 94.94 82 THR A O 1
ATOM 672 N N . LEU A 1 83 ? 8.981 -1.930 -8.938 1.00 94.31 83 LEU A N 1
ATOM 673 C CA . LEU A 1 83 ? 7.728 -1.317 -9.355 1.00 94.31 83 LEU A CA 1
ATOM 674 C C . LEU A 1 83 ? 7.337 -1.787 -10.753 1.00 94.31 83 LEU A C 1
ATOM 676 O O . LEU A 1 83 ? 7.943 -1.435 -11.762 1.00 94.31 83 LEU A O 1
ATOM 680 N N . ASN A 1 84 ? 6.278 -2.580 -10.822 1.00 94.62 84 ASN A N 1
ATOM 681 C CA . ASN A 1 84 ? 5.588 -2.857 -12.069 1.00 94.62 84 ASN A CA 1
ATOM 682 C C . ASN A 1 84 ? 4.084 -2.915 -11.817 1.00 94.62 84 ASN A C 1
ATOM 684 O O . ASN A 1 84 ? 3.637 -3.201 -10.707 1.00 94.62 84 ASN A O 1
ATOM 688 N N . HIS A 1 85 ? 3.314 -2.639 -12.866 1.00 96.50 85 HIS A N 1
ATOM 689 C CA . HIS A 1 85 ? 1.868 -2.482 -12.756 1.00 96.50 85 HIS A CA 1
ATOM 690 C C . HIS A 1 85 ? 1.168 -3.717 -12.185 1.00 96.50 85 HIS A C 1
ATOM 692 O O . HIS A 1 85 ? 0.294 -3.569 -11.333 1.00 96.50 85 HIS A O 1
ATOM 698 N N . ALA A 1 86 ? 1.580 -4.919 -12.596 1.00 95.56 86 ALA A N 1
ATOM 699 C CA . ALA A 1 86 ? 0.950 -6.160 -12.161 1.00 95.56 86 ALA A CA 1
ATOM 700 C C . ALA A 1 86 ? 1.144 -6.408 -10.657 1.00 95.56 86 ALA A C 1
ATOM 702 O O . ALA A 1 86 ? 0.168 -6.664 -9.957 1.00 95.56 86 ALA A O 1
ATOM 703 N N . GLU A 1 87 ? 2.377 -6.286 -10.158 1.00 95.19 87 GLU A N 1
ATOM 704 C CA . GLU A 1 87 ? 2.691 -6.509 -8.739 1.00 95.19 87 GLU A CA 1
ATOM 705 C C . GLU A 1 87 ? 2.059 -5.446 -7.838 1.00 95.19 87 GLU A C 1
ATOM 707 O O . GLU A 1 87 ? 1.437 -5.781 -6.832 1.00 95.19 87 GLU 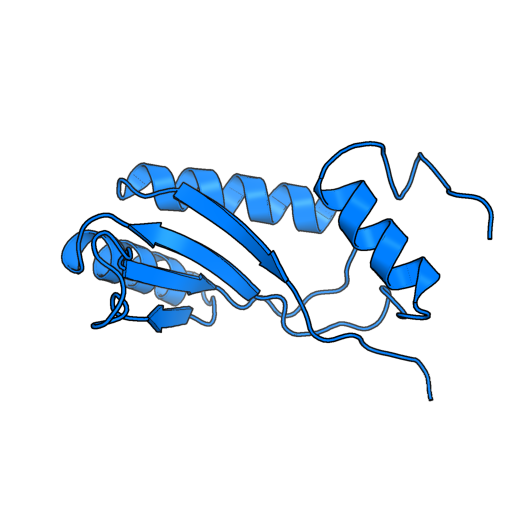A O 1
ATOM 712 N N . VAL A 1 88 ? 2.154 -4.167 -8.221 1.00 96.44 88 VAL A N 1
ATOM 713 C CA . VAL A 1 88 ? 1.545 -3.066 -7.460 1.00 96.44 88 VAL A CA 1
ATOM 714 C C . VAL A 1 88 ? 0.032 -3.244 -7.387 1.00 96.44 88 VAL A C 1
ATOM 716 O O . VAL A 1 88 ? -0.535 -3.195 -6.301 1.00 96.44 88 VAL A O 1
ATOM 719 N N . SER A 1 89 ? -0.619 -3.520 -8.520 1.00 96.75 89 SER A N 1
ATOM 720 C CA . SER A 1 89 ? -2.075 -3.696 -8.556 1.00 96.75 89 SER A CA 1
ATOM 721 C C . SER A 1 89 ? -2.523 -4.940 -7.788 1.00 96.75 89 SER A C 1
ATOM 723 O O . SER A 1 89 ? -3.593 -4.942 -7.183 1.00 96.75 89 SER A O 1
ATOM 725 N N . HIS A 1 90 ? -1.715 -6.005 -7.791 1.00 96.88 90 HIS A N 1
ATOM 726 C CA . HIS A 1 90 ? -1.989 -7.203 -7.003 1.00 96.88 90 HIS A CA 1
ATOM 727 C C . HIS A 1 90 ? -1.916 -6.920 -5.500 1.00 96.88 90 HIS A C 1
ATOM 729 O O . HIS A 1 90 ? -2.830 -7.292 -4.765 1.00 96.88 90 HIS A O 1
ATOM 735 N N . LEU A 1 91 ? -0.856 -6.247 -5.043 1.00 97.00 91 LEU A N 1
ATOM 736 C CA . LEU A 1 91 ? -0.684 -5.902 -3.633 1.00 97.00 91 LEU A CA 1
ATOM 737 C C . LEU A 1 91 ? -1.716 -4.884 -3.159 1.00 97.00 91 LEU A C 1
ATOM 739 O O . LEU A 1 91 ? -2.285 -5.072 -2.091 1.00 97.00 91 LEU A O 1
ATOM 743 N N . GLU A 1 92 ? -2.022 -3.866 -3.961 1.00 97.19 92 GLU A N 1
ATOM 744 C CA . GLU A 1 92 ? -3.077 -2.902 -3.647 1.00 97.19 92 GLU A CA 1
ATOM 745 C C . GLU A 1 92 ? -4.430 -3.605 -3.472 1.00 97.19 92 GLU A C 1
ATOM 747 O O . GLU A 1 92 ? -5.119 -3.383 -2.477 1.00 97.19 92 GLU A O 1
ATOM 752 N N . ALA A 1 93 ? -4.795 -4.513 -4.385 1.00 97.56 93 ALA A N 1
ATOM 753 C CA . ALA A 1 93 ? -6.022 -5.297 -4.265 1.00 97.56 93 ALA A CA 1
ATOM 754 C C . ALA A 1 93 ? -6.012 -6.198 -3.018 1.00 97.56 93 ALA A C 1
ATOM 756 O O . ALA A 1 93 ? -7.001 -6.248 -2.287 1.00 97.56 93 ALA A O 1
ATOM 757 N N . TYR A 1 94 ? -4.890 -6.866 -2.741 1.00 97.88 94 TYR A N 1
ATOM 758 C CA . TYR A 1 94 ? -4.731 -7.703 -1.555 1.00 97.88 94 TYR A CA 1
ATOM 759 C C . TYR A 1 94 ? -4.878 -6.8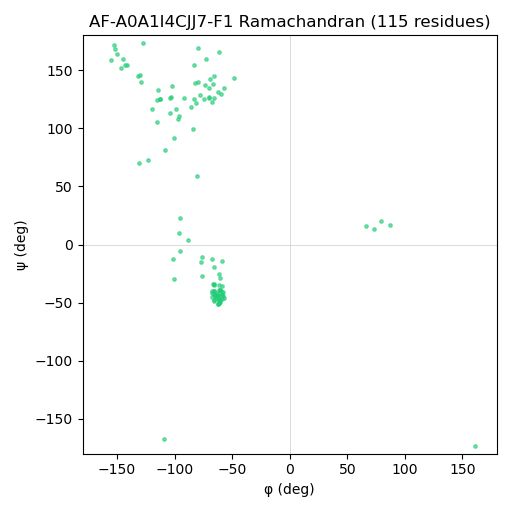97 -0.258 1.00 97.88 94 TYR A C 1
ATOM 761 O O . TYR A 1 94 ? -5.670 -7.261 0.611 1.00 97.88 94 TYR A O 1
ATOM 769 N N . PHE A 1 95 ? -4.165 -5.777 -0.127 1.00 98.19 95 PHE A N 1
ATOM 770 C CA . PHE A 1 95 ? -4.243 -4.923 1.056 1.00 98.19 95 PHE A CA 1
ATOM 771 C C . PHE A 1 95 ? -5.61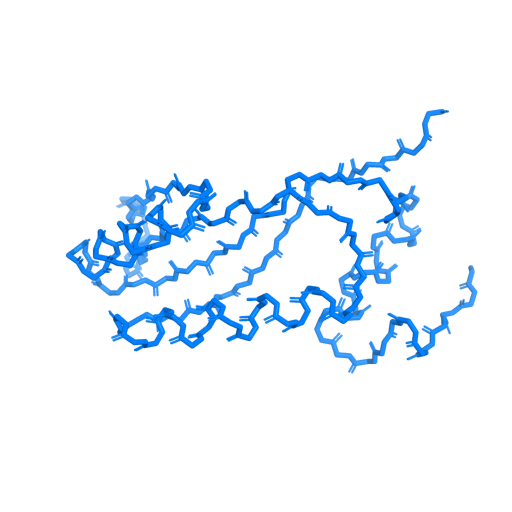8 -4.287 1.209 1.00 98.19 95 PHE A C 1
ATOM 773 O O . PHE A 1 95 ? -6.108 -4.173 2.329 1.00 98.19 95 PHE A O 1
ATOM 780 N N . LYS A 1 96 ? -6.291 -3.956 0.106 1.00 98.00 96 LYS A N 1
ATOM 781 C CA . LYS A 1 96 ? -7.681 -3.501 0.128 1.00 98.00 96 LYS A CA 1
ATOM 782 C C . LYS A 1 96 ? -8.625 -4.555 0.698 1.00 98.00 96 LYS A C 1
ATOM 784 O O . LYS A 1 96 ? -9.454 -4.228 1.546 1.00 98.00 96 LYS A O 1
ATOM 789 N N . ASP A 1 97 ? -8.492 -5.810 0.283 1.00 98.19 97 ASP A N 1
ATOM 790 C CA . ASP A 1 97 ? -9.299 -6.908 0.820 1.00 98.19 97 ASP A CA 1
ATOM 791 C C . ASP A 1 97 ? -8.994 -7.166 2.303 1.00 98.19 97 ASP A C 1
ATOM 793 O O . ASP A 1 97 ? -9.920 -7.353 3.099 1.00 98.19 97 ASP A O 1
ATOM 797 N N . VAL A 1 98 ? -7.718 -7.102 2.701 1.00 97.94 98 VAL A N 1
ATOM 798 C CA . VAL A 1 98 ? -7.308 -7.218 4.109 1.00 97.94 98 VAL A CA 1
ATOM 799 C C . VAL A 1 98 ? -7.887 -6.074 4.940 1.00 97.94 98 VAL A C 1
ATOM 801 O O . VAL A 1 98 ? -8.534 -6.331 5.951 1.00 97.94 98 VAL A O 1
ATOM 804 N N . ALA A 1 99 ? -7.721 -4.820 4.522 1.00 97.88 99 ALA A N 1
ATOM 805 C CA . ALA A 1 99 ? -8.231 -3.666 5.259 1.00 97.88 99 ALA A CA 1
ATOM 806 C C . ALA A 1 99 ? -9.751 -3.736 5.428 1.00 97.88 99 ALA A C 1
ATOM 808 O O . ALA A 1 99 ? -10.257 -3.562 6.536 1.00 97.88 99 ALA A O 1
ATOM 809 N N . ARG A 1 100 ? -10.480 -4.104 4.368 1.00 98.00 100 ARG A N 1
ATOM 810 C CA . ARG A 1 100 ? -11.939 -4.283 4.412 1.00 98.00 100 ARG A CA 1
ATOM 811 C C . ARG A 1 100 ? -12.379 -5.370 5.376 1.00 98.00 100 ARG A C 1
ATOM 813 O O . ARG A 1 100 ? -13.419 -5.215 6.012 1.00 98.00 100 ARG A O 1
ATOM 820 N N . HIS A 1 101 ? -11.601 -6.443 5.518 1.00 97.88 101 HIS A N 1
ATOM 821 C CA . HIS A 1 101 ? -11.877 -7.484 6.508 1.00 97.88 101 HIS A CA 1
ATOM 822 C C . HIS A 1 101 ? -11.907 -6.926 7.940 1.00 97.88 101 HIS A C 1
ATOM 824 O O . HIS A 1 101 ? -12.745 -7.343 8.735 1.00 97.88 101 HIS A O 1
ATOM 830 N N . PHE A 1 102 ? -11.053 -5.944 8.237 1.00 97.25 102 PHE A N 1
ATOM 831 C CA . PHE A 1 102 ? -10.983 -5.258 9.531 1.00 97.25 102 PHE A CA 1
ATOM 832 C C . PHE A 1 102 ? -11.781 -3.939 9.570 1.00 97.25 102 PHE A C 1
ATOM 834 O O . PHE A 1 102 ? -11.679 -3.182 10.530 1.00 97.25 102 PHE A O 1
ATOM 841 N N . GLY A 1 103 ? -12.599 -3.646 8.553 1.00 97.06 103 GLY A N 1
ATOM 842 C CA . GLY A 1 103 ? -13.452 -2.452 8.520 1.00 97.06 103 GLY A CA 1
ATOM 843 C C . GLY A 1 103 ? -12.747 -1.147 8.126 1.00 97.0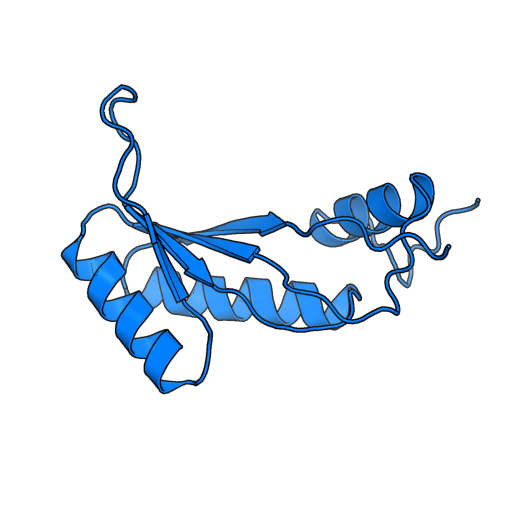6 103 GLY A C 1
ATOM 844 O O . GLY A 1 103 ? -13.268 -0.074 8.428 1.00 97.06 103 GLY A O 1
ATOM 845 N N . GLY A 1 104 ? -11.589 -1.230 7.472 1.00 97.12 104 GLY A N 1
ATOM 846 C CA . GLY A 1 104 ? -10.894 -0.108 6.835 1.00 97.12 104 GLY A CA 1
ATOM 847 C C . GLY A 1 104 ? -10.928 -0.166 5.304 1.00 97.12 104 GLY A C 1
ATOM 848 O O . GLY A 1 104 ? -11.663 -0.962 4.712 1.00 97.12 104 GLY A O 1
ATOM 849 N N . ASP A 1 105 ? -10.108 0.659 4.655 1.00 97.75 105 ASP A N 1
ATOM 850 C CA . ASP A 1 105 ? -9.880 0.635 3.201 1.00 97.75 105 ASP A CA 1
ATOM 851 C C . ASP A 1 105 ? -8.412 0.955 2.877 1.00 97.75 105 ASP A C 1
ATOM 853 O O . ASP A 1 105 ? -7.727 1.621 3.651 1.00 97.75 105 ASP A O 1
ATOM 857 N N . CYS A 1 106 ? -7.923 0.480 1.730 1.00 96.69 106 CYS A N 1
ATOM 858 C CA . CYS A 1 106 ? -6.625 0.906 1.205 1.00 96.69 106 CYS A CA 1
ATOM 859 C C . CYS A 1 106 ? -6.816 2.193 0.402 1.00 96.69 106 CYS A C 1
ATOM 861 O O . CYS A 1 106 ? -7.557 2.191 -0.586 1.00 96.69 106 CYS A O 1
ATOM 863 N N . THR A 1 107 ? -6.178 3.276 0.842 1.00 93.75 107 THR A N 1
ATOM 864 C CA . THR A 1 107 ? -6.401 4.628 0.306 1.00 93.75 107 THR A CA 1
ATOM 865 C C . THR A 1 107 ? -5.325 5.085 -0.669 1.00 93.75 107 THR A C 1
ATOM 867 O O . THR A 1 107 ? -5.543 6.040 -1.415 1.00 93.75 107 THR A O 1
ATOM 870 N N . GLY A 1 108 ? -4.205 4.368 -0.743 1.00 93.25 108 GLY A N 1
ATOM 871 C CA . GLY A 1 108 ? -3.209 4.553 -1.788 1.00 93.25 108 GLY A CA 1
ATOM 872 C C . GLY A 1 108 ? -1.852 3.975 -1.425 1.00 93.25 108 GLY A C 1
ATOM 873 O O . GLY A 1 108 ? -1.681 3.324 -0.392 1.00 93.25 108 GLY A O 1
ATOM 874 N N . TRP A 1 109 ? -0.880 4.241 -2.292 1.00 96.44 109 TRP A N 1
ATOM 875 C CA . TRP A 1 109 ? 0.507 3.857 -2.087 1.00 96.44 109 TRP A CA 1
ATOM 876 C C . TRP A 1 109 ? 1.471 4.900 -2.652 1.00 96.44 109 TRP A C 1
ATOM 878 O O . TRP A 1 109 ? 1.116 5.706 -3.518 1.00 96.44 109 TRP A O 1
ATOM 888 N N . GLY A 1 110 ? 2.709 4.873 -2.168 1.00 93.81 110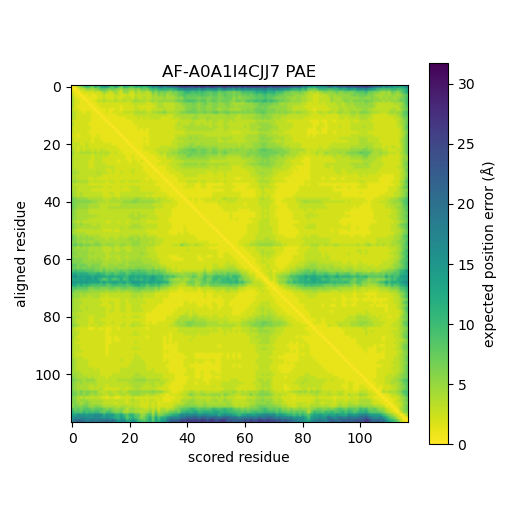 GLY A N 1
ATOM 889 C CA . GLY A 1 110 ? 3.786 5.735 -2.631 1.00 93.81 110 GLY A CA 1
ATOM 890 C C . GLY A 1 110 ? 5.159 5.105 -2.440 1.00 93.81 110 GLY A C 1
ATOM 891 O O . GLY A 1 110 ? 5.310 4.043 -1.844 1.00 93.81 110 GLY A O 1
ATOM 892 N N . CYS A 1 111 ? 6.182 5.754 -2.983 1.00 93.25 111 CYS A N 1
ATOM 893 C CA . CYS A 1 111 ? 7.569 5.362 -2.768 1.00 93.25 111 CYS A CA 1
ATOM 894 C C . CYS A 1 111 ? 8.501 6.556 -2.973 1.00 93.25 111 CYS A C 1
ATOM 896 O O . CYS A 1 111 ? 8.184 7.505 -3.698 1.00 93.25 111 CYS A O 1
ATOM 898 N N . VAL A 1 112 ? 9.701 6.472 -2.409 1.00 90.75 112 VAL A N 1
ATOM 899 C CA . VAL A 1 112 ? 10.797 7.378 -2.766 1.00 90.75 112 VAL A CA 1
ATOM 900 C C . VAL A 1 112 ? 11.365 7.026 -4.144 1.00 90.75 112 VAL A C 1
ATOM 902 O O . VAL A 1 112 ? 11.560 5.855 -4.469 1.00 90.75 112 VAL A O 1
ATOM 905 N N . CYS A 1 113 ? 11.638 8.051 -4.956 1.00 86.56 113 CYS A N 1
ATOM 906 C CA . CYS A 1 113 ? 12.236 7.883 -6.280 1.00 86.56 113 CYS A CA 1
ATOM 907 C C . CYS A 1 113 ? 13.633 7.257 -6.163 1.00 86.56 113 CYS A C 1
ATOM 909 O O . CYS A 1 113 ? 14.467 7.734 -5.387 1.00 86.56 113 CYS A O 1
ATOM 911 N N . ALA A 1 114 ? 13.900 6.216 -6.951 1.00 82.31 114 ALA A N 1
ATOM 912 C CA . ALA A 1 114 ? 15.208 5.587 -7.049 1.00 82.31 114 ALA A CA 1
ATOM 913 C C . ALA A 1 114 ? 15.822 5.945 -8.406 1.00 82.31 114 ALA A C 1
ATOM 915 O O . ALA A 1 114 ? 15.764 5.184 -9.370 1.00 82.31 114 ALA A O 1
ATOM 916 N N . ALA A 1 115 ? 16.401 7.142 -8.488 1.00 74.94 115 ALA A N 1
ATOM 917 C CA . ALA A 1 115 ? 17.132 7.553 -9.678 1.00 74.94 115 ALA A CA 1
ATOM 918 C C . ALA A 1 115 ? 18.440 6.752 -9.804 1.00 74.94 115 ALA A C 1
ATOM 920 O O . ALA A 1 115 ? 19.189 6.611 -8.832 1.00 74.94 115 ALA A O 1
ATOM 921 N N . ALA A 1 116 ? 18.737 6.263 -11.008 1.00 59.88 116 ALA A N 1
ATOM 922 C CA . ALA A 1 116 ? 20.065 5.751 -11.327 1.00 59.88 116 ALA A CA 1
ATOM 923 C C . ALA A 1 116 ? 21.070 6.922 -11.326 1.00 59.88 116 ALA A C 1
ATOM 925 O O . ALA A 1 116 ? 20.862 7.914 -12.028 1.00 59.88 116 ALA A O 1
ATOM 926 N N . ILE A 1 117 ? 22.120 6.819 -10.501 1.00 54.22 117 ILE A N 1
ATOM 927 C CA . ILE A 1 117 ? 23.231 7.789 -10.407 1.00 54.22 117 ILE A CA 1
ATOM 928 C C . ILE A 1 117 ? 24.179 7.619 -11.596 1.00 54.22 117 ILE A C 1
ATOM 930 O O . ILE A 1 117 ? 24.521 6.453 -11.902 1.00 54.22 117 ILE A O 1
#

Seq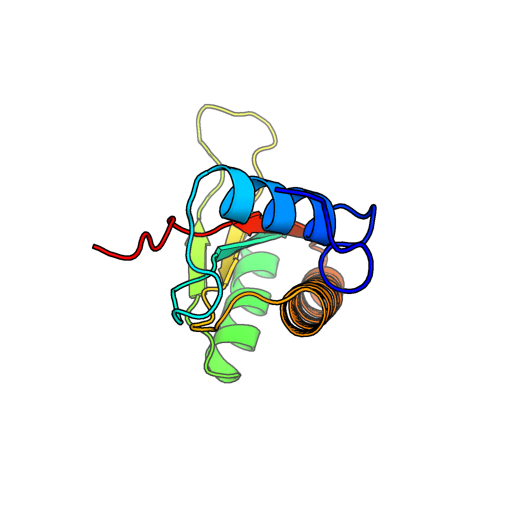uence (117 aa):
MDRDFGKYPKDDNGEVLWRLIENGDDLSIARDVDFSLDFPSQEAALECGLFLFKHEYKVQLEPPLDDEPDSPWTVQVIPYMTLNHAEVSHLEAYFKDVARHFGGDCTGWGCVCAAAI

Secondary structure (DSSP, 8-state):
----TTTS-SSHHHHHHHHHHHTTB-TTS-EEEEEEEEESSHHHHHHHHHHHHHTT--EEEEPPPTTSTTPPEEEEE--EE---HHHHHHHHHHHHHHHHHTT-EEEEEEE---B--

Foldseek 3Di:
DDDDCVFQPPDPLSVQVVVLVVVQFDLQDWFWKKWKKFAADPVLLVVLQVVVVVVVWDWDWDPADPPDPPGTTIIITIDTGGDTDVVQVVVQVVVQVSSVVSPIGTPDMDGDGHHDD

Nearest PDB structures (foldseek):
  1nxi-assembly1_A  TM=8.290E-01  e=2.447E-05  Vibrio cholerae
  7b90-assembly1_E  TM=6.496E-01  e=1.136E-02  Thermus thermophilus HB8
  7bfd-assembly1_K  TM=6.155E-01  e=1.559E-02  Thermus thermophilus HB8
  3mgj-assembly1_B  TM=4.511E-01  e=4.572E-02  Methanocaldococcus jannaschii
  6ozd-assembly1_A  TM=4.287E-01  e=9.773E-02  Burkholderia pseudomallei K96243